Protein AF-T1J3L3-F1 (afdb_monomer_lite)

Sequence (131 aa):
MHSLMEYIKDLIFILTSQKARNLLKTEVLKHQHLSEESTSSSCNSSTVKANEYNGYPTSVAKIEAINEMEQYLLDCGKTVCSLEKYRIMKQIFFRYNTALTSSAPVERLFSGGKLILSATRNRLTDSHYSK

Organism: Strigamia maritima (NCBI:txid126957)

pLDDT: mean 71.77, std 19.64, range [23.72, 95.12]

Radius of gyration: 24.62 Å; chains: 1; bounding box: 65×37×72 Å

Structure (mmCIF, N/CA/C/O backbone):
data_AF-T1J3L3-F1
#
_entry.id   AF-T1J3L3-F1
#
loop_
_atom_site.group_PDB
_atom_site.id
_atom_site.type_symbol
_atom_site.label_atom_id
_atom_site.label_alt_id
_atom_site.label_comp_id
_atom_site.label_asym_id
_atom_site.label_entity_id
_atom_site.label_seq_id
_atom_site.pdbx_PDB_ins_code
_atom_site.Cartn_x
_atom_site.Cartn_y
_atom_site.Cartn_z
_atom_site.occupancy
_atom_site.B_iso_or_equiv
_atom_site.auth_seq_id
_atom_site.auth_comp_id
_atom_site.auth_asym_id
_atom_site.auth_atom_id
_atom_site.pdbx_PDB_model_num
ATOM 1 N N . MET A 1 1 ? 33.558 -1.552 19.969 1.00 73.19 1 MET A N 1
ATOM 2 C CA . MET A 1 1 ? 33.316 -1.294 18.530 1.00 73.19 1 MET A CA 1
ATOM 3 C C . MET A 1 1 ? 32.146 -2.103 17.971 1.00 73.19 1 MET A C 1
ATOM 5 O O . MET A 1 1 ? 31.236 -1.482 17.448 1.00 73.19 1 MET A O 1
ATOM 9 N N . HIS A 1 2 ? 32.084 -3.433 18.143 1.00 81.81 2 HIS A N 1
ATOM 10 C CA . HIS A 1 2 ? 30.967 -4.258 17.634 1.00 81.81 2 HIS A CA 1
ATOM 11 C C . HIS A 1 2 ? 29.571 -3.817 18.133 1.00 81.81 2 HIS A C 1
ATOM 13 O O . HIS A 1 2 ? 28.668 -3.621 17.334 1.00 81.81 2 HIS A O 1
ATOM 19 N N . SER A 1 3 ? 29.411 -3.557 19.436 1.00 90.31 3 SER A N 1
ATOM 20 C CA . SER A 1 3 ? 28.125 -3.116 20.016 1.00 90.31 3 SER A CA 1
ATOM 21 C C . SER A 1 3 ? 27.648 -1.744 19.510 1.00 90.31 3 SER A C 1
ATOM 23 O O . SER A 1 3 ? 26.452 -1.544 19.320 1.00 90.31 3 SER A O 1
ATOM 25 N N . LEU A 1 4 ? 28.574 -0.821 19.224 1.00 92.69 4 LEU A N 1
ATOM 26 C CA . LEU A 1 4 ? 28.238 0.491 18.663 1.00 92.69 4 LEU A CA 1
ATOM 27 C C . LEU A 1 4 ? 27.708 0.357 17.229 1.00 92.69 4 LEU A C 1
ATOM 29 O O . LEU A 1 4 ? 26.758 1.034 16.853 1.00 92.69 4 LEU A O 1
ATOM 33 N N . MET A 1 5 ? 28.304 -0.541 16.442 1.00 92.06 5 MET A N 1
ATOM 34 C CA . MET A 1 5 ? 27.874 -0.797 15.068 1.00 92.06 5 MET A CA 1
ATOM 35 C C . MET A 1 5 ? 26.487 -1.445 15.011 1.00 92.06 5 MET A C 1
ATOM 37 O O . MET A 1 5 ? 25.702 -1.081 14.143 1.0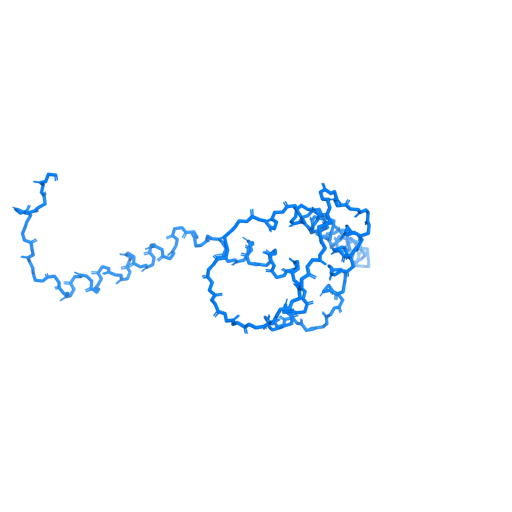0 92.06 5 MET A O 1
ATOM 41 N N . GLU A 1 6 ? 26.164 -2.351 15.936 1.00 93.75 6 GLU A N 1
ATOM 42 C CA . GLU A 1 6 ? 24.817 -2.933 16.042 1.00 93.75 6 GLU A CA 1
ATOM 43 C C . GLU A 1 6 ? 23.768 -1.870 16.392 1.00 93.75 6 GLU A C 1
ATOM 45 O O . GLU A 1 6 ? 22.778 -1.726 15.682 1.00 93.75 6 GLU A O 1
ATOM 50 N N . TYR A 1 7 ? 24.047 -1.018 17.382 1.00 95.12 7 TYR A N 1
ATOM 51 C CA . TYR A 1 7 ? 23.151 0.087 17.735 1.00 95.12 7 TYR A CA 1
ATOM 52 C C . TYR A 1 7 ? 22.904 1.053 16.564 1.00 95.12 7 TYR A C 1
ATOM 54 O O . TYR A 1 7 ? 21.780 1.502 16.335 1.00 95.12 7 TYR A O 1
ATOM 62 N N . ILE A 1 8 ? 23.947 1.362 15.786 1.00 93.94 8 ILE A N 1
ATOM 63 C CA . ILE A 1 8 ? 23.825 2.226 14.605 1.00 93.94 8 ILE A CA 1
ATOM 64 C C . ILE A 1 8 ? 22.933 1.574 13.539 1.00 93.94 8 ILE A C 1
ATOM 66 O O . ILE A 1 8 ? 22.109 2.266 12.940 1.00 93.94 8 ILE A O 1
ATOM 70 N N . LYS A 1 9 ? 23.055 0.259 13.308 1.00 92.88 9 LYS A N 1
ATOM 71 C CA . LYS A 1 9 ? 22.190 -0.468 12.363 1.00 92.88 9 LYS A CA 1
ATOM 72 C C . LYS A 1 9 ? 20.726 -0.423 12.796 1.00 92.88 9 LYS A C 1
ATOM 74 O O . LYS A 1 9 ? 19.874 -0.098 11.969 1.00 92.88 9 LYS A O 1
ATOM 79 N N . ASP A 1 10 ? 20.449 -0.678 14.072 1.00 93.75 10 ASP A N 1
ATOM 80 C CA . ASP A 1 10 ? 19.089 -0.640 14.621 1.00 93.75 10 ASP A CA 1
ATOM 81 C C . ASP A 1 10 ? 18.472 0.753 14.483 1.00 93.75 10 ASP A C 1
ATOM 83 O O . ASP A 1 10 ? 17.334 0.907 14.031 1.00 93.75 10 ASP A O 1
ATOM 87 N N . LEU A 1 11 ? 19.247 1.795 14.788 1.00 94.31 11 LEU A N 1
ATOM 88 C CA . LEU A 1 11 ? 18.799 3.176 14.657 1.00 94.31 11 LEU A CA 1
ATOM 89 C C . LEU A 1 11 ? 18.488 3.535 13.198 1.00 94.31 11 LEU A C 1
ATOM 91 O O . LEU A 1 11 ? 17.440 4.120 12.915 1.00 94.31 11 LEU A O 1
ATOM 95 N N . ILE A 1 12 ? 19.358 3.149 12.260 1.00 93.38 12 ILE A N 1
ATOM 96 C CA . ILE A 1 12 ? 19.129 3.345 10.822 1.00 93.38 12 ILE A CA 1
ATOM 97 C C . ILE A 1 12 ? 17.861 2.610 10.383 1.00 93.38 12 ILE A C 1
ATOM 99 O O . ILE A 1 12 ? 17.045 3.183 9.659 1.00 93.38 12 ILE A O 1
ATOM 103 N N . PHE A 1 13 ? 17.656 1.373 10.832 1.00 93.50 13 PHE A N 1
ATOM 104 C CA . PHE A 1 13 ? 16.477 0.588 10.484 1.00 93.50 13 PHE A CA 1
ATOM 105 C C . PHE A 1 13 ? 15.182 1.239 10.988 1.00 93.50 13 PHE A C 1
ATOM 107 O O . PHE A 1 13 ? 14.219 1.377 10.225 1.00 93.50 13 PHE A O 1
ATOM 114 N N . ILE A 1 14 ? 15.170 1.706 12.238 1.00 92.31 14 ILE A N 1
ATOM 115 C CA . ILE A 1 14 ? 14.031 2.409 12.838 1.00 92.31 14 ILE A CA 1
ATOM 116 C C . ILE A 1 14 ? 13.730 3.695 12.063 1.00 92.31 14 ILE A C 1
ATOM 118 O O . ILE A 1 14 ? 12.589 3.916 11.653 1.00 92.31 14 ILE A O 1
ATOM 122 N N . LEU A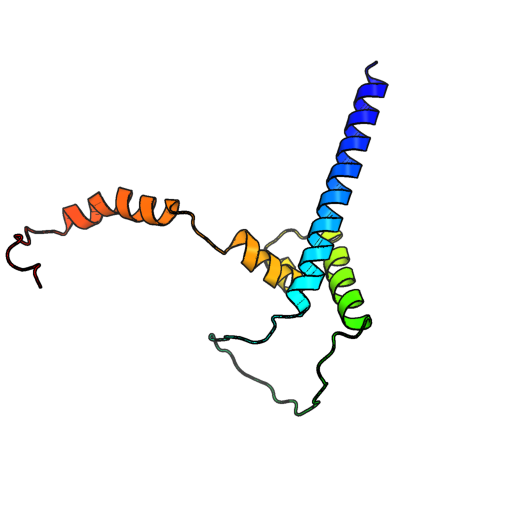 1 15 ? 14.744 4.525 11.809 1.00 88.38 15 LEU A N 1
ATOM 123 C CA . LEU A 1 15 ? 14.585 5.785 11.078 1.00 88.38 15 LEU A CA 1
ATOM 124 C C . LEU A 1 15 ? 14.071 5.556 9.652 1.00 88.38 15 LEU A C 1
ATOM 126 O O . LEU A 1 15 ? 13.154 6.245 9.200 1.00 88.38 15 LEU A O 1
ATOM 130 N N . THR A 1 16 ? 14.618 4.558 8.957 1.00 89.19 16 THR A N 1
ATOM 131 C CA . THR A 1 16 ? 14.189 4.194 7.600 1.00 89.19 16 THR A CA 1
ATOM 132 C C . THR A 1 16 ? 12.739 3.710 7.595 1.00 89.19 16 THR A C 1
ATOM 134 O O . THR A 1 16 ? 11.938 4.157 6.771 1.00 89.19 16 THR A O 1
ATOM 137 N N . SER A 1 17 ? 12.371 2.870 8.564 1.00 89.12 17 SER A N 1
ATOM 138 C CA . SER A 1 17 ? 11.005 2.367 8.731 1.00 89.12 17 SER A CA 1
ATOM 139 C C . SER A 1 17 ? 10.008 3.493 9.009 1.00 89.12 17 SER A C 1
ATOM 141 O O . SER A 1 17 ? 8.931 3.525 8.413 1.00 89.12 17 SER A O 1
ATOM 143 N N . GLN A 1 18 ? 10.366 4.457 9.860 1.00 90.44 18 GLN A N 1
ATOM 144 C CA . GLN A 1 18 ? 9.511 5.612 10.146 1.00 90.44 18 GLN A CA 1
ATOM 145 C C . GLN A 1 18 ? 9.346 6.524 8.932 1.00 90.44 18 GLN A C 1
ATOM 147 O O . GLN A 1 18 ? 8.237 6.967 8.630 1.00 90.44 18 GLN A O 1
ATOM 152 N N . LYS A 1 19 ? 10.424 6.758 8.176 1.00 91.81 19 LYS A N 1
ATOM 153 C CA . LYS A 1 19 ? 10.360 7.517 6.923 1.00 91.81 19 LYS A CA 1
ATOM 154 C C . LYS A 1 19 ? 9.400 6.867 5.921 1.00 91.81 19 LYS A C 1
ATOM 156 O O . LYS A 1 19 ? 8.575 7.569 5.337 1.00 91.81 19 LYS A O 1
ATOM 161 N N . ALA A 1 20 ? 9.469 5.544 5.760 1.00 89.25 20 ALA A N 1
ATOM 162 C CA . ALA A 1 20 ? 8.571 4.800 4.879 1.00 89.25 20 ALA A CA 1
ATOM 163 C C . ALA A 1 20 ? 7.101 4.900 5.327 1.00 89.25 20 ALA A C 1
ATOM 165 O O . ALA A 1 20 ? 6.224 5.169 4.505 1.00 89.25 20 ALA A O 1
ATOM 166 N N . ARG A 1 21 ? 6.832 4.766 6.635 1.00 91.19 21 ARG A N 1
ATOM 167 C CA . ARG A 1 21 ? 5.483 4.937 7.204 1.00 91.19 21 ARG A CA 1
ATOM 168 C C . ARG A 1 21 ? 4.924 6.333 6.939 1.00 91.19 21 ARG A C 1
ATOM 170 O O . ARG A 1 21 ? 3.783 6.456 6.507 1.00 91.19 21 ARG A O 1
ATOM 177 N N . ASN A 1 22 ? 5.725 7.377 7.133 1.00 91.44 22 ASN A N 1
ATOM 178 C CA . ASN A 1 22 ? 5.292 8.753 6.889 1.00 91.44 22 ASN A CA 1
ATOM 179 C C . ASN A 1 22 ? 4.942 8.998 5.417 1.00 91.44 22 ASN A C 1
ATOM 181 O O . ASN A 1 22 ? 3.931 9.634 5.129 1.00 91.44 22 ASN A O 1
ATOM 185 N N . LEU A 1 23 ? 5.732 8.455 4.487 1.00 90.62 23 LEU A N 1
ATOM 186 C CA . LEU A 1 23 ? 5.442 8.566 3.059 1.00 90.62 23 LEU A CA 1
ATOM 187 C C . LEU A 1 23 ? 4.115 7.879 2.706 1.00 90.62 23 LEU A C 1
ATOM 189 O O . LEU A 1 23 ? 3.253 8.495 2.081 1.00 90.62 23 LEU A O 1
ATOM 193 N N . LEU A 1 24 ? 3.904 6.649 3.183 1.00 90.56 24 LEU A N 1
ATOM 194 C CA . LEU A 1 24 ? 2.645 5.936 2.966 1.00 90.56 24 LEU A CA 1
ATOM 195 C C . LEU A 1 24 ? 1.453 6.711 3.548 1.00 90.56 24 LEU A C 1
ATOM 197 O O . LEU A 1 24 ? 0.445 6.872 2.869 1.00 90.56 24 LEU A O 1
ATOM 201 N N . LYS A 1 25 ? 1.597 7.284 4.748 1.00 92.38 25 LYS A N 1
ATOM 202 C CA . LYS A 1 25 ? 0.568 8.127 5.374 1.00 92.38 25 LYS A CA 1
ATOM 203 C C . LYS A 1 25 ? 0.182 9.318 4.495 1.00 92.38 25 LYS A C 1
ATOM 205 O O . LYS A 1 25 ? -0.999 9.640 4.385 1.00 92.38 25 LYS A O 1
ATOM 210 N N . THR A 1 26 ? 1.153 9.959 3.841 1.00 90.12 26 THR A N 1
ATOM 211 C CA . THR A 1 26 ? 0.854 11.053 2.904 1.00 90.12 26 THR A CA 1
ATOM 212 C C . THR A 1 26 ? 0.108 10.579 1.660 1.00 90.12 26 THR A C 1
ATOM 214 O O . THR A 1 26 ? -0.800 11.273 1.214 1.00 90.12 26 THR A O 1
ATOM 217 N N . GLU A 1 27 ? 0.423 9.396 1.127 1.00 87.62 27 GLU A N 1
ATOM 218 C CA . GLU A 1 27 ? -0.278 8.840 -0.039 1.00 87.62 27 GLU A CA 1
ATOM 219 C C . GLU A 1 27 ? -1.706 8.394 0.292 1.00 87.62 27 GLU A C 1
ATOM 221 O O . GLU A 1 27 ? -2.636 8.669 -0.465 1.00 87.62 27 GLU A O 1
ATOM 226 N N . VAL A 1 28 ? -1.916 7.797 1.466 1.00 90.94 28 VAL A N 1
ATOM 227 C CA . VAL A 1 28 ? -3.247 7.431 1.977 1.00 90.94 28 VAL A CA 1
ATOM 228 C C . VAL A 1 28 ? -4.181 8.634 2.021 1.00 90.94 28 VAL A C 1
ATOM 230 O O . VAL A 1 28 ? -5.314 8.565 1.549 1.00 90.94 28 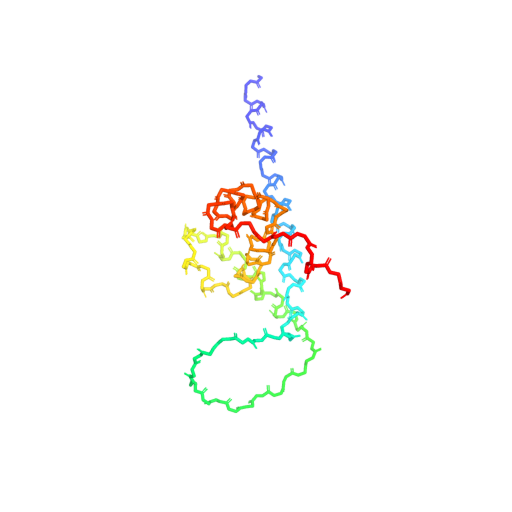VAL A O 1
ATOM 233 N N . LEU A 1 29 ? -3.684 9.764 2.522 1.00 88.75 29 LEU A N 1
ATOM 234 C CA . LEU A 1 29 ? -4.463 10.997 2.592 1.00 88.75 29 LEU A CA 1
ATOM 235 C C . LEU A 1 29 ? -4.763 11.596 1.208 1.00 88.75 29 LEU A C 1
ATOM 237 O O . LEU A 1 29 ? -5.795 12.245 1.050 1.00 88.75 29 LEU A O 1
ATOM 241 N N . LYS A 1 30 ? -3.902 11.378 0.203 1.00 85.19 30 LYS A N 1
ATOM 242 C CA . LYS A 1 30 ? -4.141 11.824 -1.183 1.00 85.19 30 LYS A CA 1
ATOM 243 C C . LYS A 1 30 ? -5.204 10.979 -1.887 1.00 85.19 30 LYS A C 1
ATOM 245 O O . LYS A 1 30 ? -6.060 11.523 -2.581 1.00 85.19 30 LYS A O 1
ATOM 250 N N . HIS A 1 31 ? -5.178 9.659 -1.698 1.00 72.19 31 HIS A N 1
ATOM 251 C CA . HIS A 1 31 ? -6.099 8.728 -2.361 1.00 72.19 31 HIS A CA 1
ATOM 252 C C . HIS A 1 31 ? -7.555 8.829 -1.879 1.00 72.19 31 HIS A C 1
ATOM 254 O O . HIS A 1 31 ? -8.459 8.339 -2.551 1.00 72.19 31 HIS A O 1
ATOM 260 N N . GLN A 1 32 ? -7.806 9.533 -0.775 1.00 67.12 32 GLN A N 1
ATOM 261 C CA . GLN A 1 32 ? -9.153 9.811 -0.281 1.00 67.12 32 GLN A CA 1
ATOM 262 C C . GLN A 1 32 ? -9.971 10.765 -1.180 1.00 67.12 32 GLN A C 1
ATOM 264 O O . GLN A 1 32 ? -11.189 10.807 -1.052 1.00 67.12 32 GLN A O 1
ATOM 269 N N . HIS A 1 33 ? -9.335 11.510 -2.093 1.00 53.81 33 HIS A N 1
ATOM 270 C CA . HIS A 1 33 ? -9.984 12.555 -2.903 1.00 53.81 33 HIS A CA 1
ATOM 271 C C . HIS A 1 33 ? -10.432 12.101 -4.315 1.00 53.81 33 HIS A C 1
ATOM 273 O O . HIS A 1 33 ? -11.028 12.885 -5.043 1.00 53.81 33 HIS A O 1
ATOM 279 N N . LEU A 1 34 ? -10.143 10.868 -4.753 1.00 49.03 34 LEU A N 1
ATOM 280 C CA . LEU A 1 34 ? -10.275 10.458 -6.171 1.00 49.03 34 LEU A CA 1
ATOM 281 C C . LEU A 1 34 ? -11.312 9.347 -6.425 1.00 49.03 34 LEU A C 1
ATOM 283 O O . LEU A 1 34 ? -11.176 8.572 -7.367 1.00 49.03 34 LEU A O 1
ATOM 287 N N . SER A 1 35 ? -12.355 9.239 -5.601 1.00 41.56 35 SER A N 1
ATOM 288 C CA . SER A 1 35 ? -13.389 8.204 -5.752 1.00 41.56 35 SER A CA 1
ATOM 289 C C . SER A 1 35 ? -14.508 8.538 -6.747 1.00 41.56 35 SER A C 1
ATOM 291 O O . SER A 1 35 ? -15.621 8.062 -6.556 1.00 41.56 35 SER A O 1
ATOM 293 N N . GLU A 1 36 ? -14.238 9.300 -7.805 1.00 47.88 36 GLU A N 1
ATOM 294 C CA . GLU A 1 36 ? -15.142 9.436 -8.953 1.00 47.88 36 GLU A CA 1
ATOM 295 C C . GLU A 1 36 ? -14.310 9.497 -10.240 1.00 47.88 36 GLU A C 1
ATOM 297 O O . GLU A 1 36 ? -13.837 10.560 -10.614 1.00 47.88 36 GLU A O 1
ATOM 302 N N . GLU A 1 37 ? -14.045 8.341 -10.861 1.00 32.75 37 GLU A N 1
ATOM 303 C CA . GLU A 1 37 ? -14.328 8.099 -12.286 1.00 32.75 37 GLU A CA 1
ATOM 304 C C . GLU A 1 37 ? -13.944 6.658 -12.696 1.00 32.75 37 GLU A C 1
ATOM 306 O O . GLU A 1 37 ? -12.814 6.202 -12.520 1.00 32.75 37 GLU A O 1
ATOM 311 N N . SER A 1 38 ? -14.934 5.983 -13.293 1.00 37.06 38 SER A N 1
ATOM 312 C CA . SER A 1 38 ? -14.898 4.740 -14.083 1.00 37.06 38 SER A CA 1
ATOM 313 C C . SER A 1 38 ? -14.812 3.382 -13.369 1.00 37.06 38 SER A C 1
ATOM 315 O O . SER A 1 38 ? -13.775 2.725 -13.282 1.00 37.06 38 SER A O 1
ATOM 317 N N . THR A 1 39 ? -15.998 2.892 -13.001 1.00 32.34 39 THR A N 1
ATOM 318 C CA . THR A 1 39 ? -16.368 1.473 -12.956 1.00 32.34 39 THR A CA 1
ATOM 319 C C . THR A 1 39 ? -16.665 0.940 -14.367 1.00 32.34 39 THR A C 1
ATOM 321 O O . THR A 1 39 ? -17.420 1.543 -15.121 1.00 32.34 39 THR A O 1
ATOM 324 N N . SER A 1 40 ? -16.167 -0.253 -14.701 1.00 35.91 40 SER A N 1
ATOM 325 C CA . SER A 1 40 ? -16.989 -1.269 -15.381 1.00 35.91 40 SER A CA 1
ATOM 326 C C . SER A 1 40 ? -16.416 -2.676 -15.172 1.00 35.91 40 SER A C 1
ATOM 328 O O . SER A 1 40 ? -15.562 -3.159 -15.903 1.00 35.91 40 SER A O 1
ATOM 330 N N . SER A 1 41 ? -16.904 -3.369 -14.145 1.00 35.72 41 SER A N 1
ATOM 331 C CA . SER A 1 41 ? -17.262 -4.787 -14.269 1.00 35.72 41 SER A CA 1
ATOM 332 C C . SER A 1 41 ? -18.249 -5.152 -13.158 1.00 35.72 41 SER A C 1
ATOM 334 O O . SER A 1 41 ? -18.142 -4.696 -12.024 1.00 35.72 41 SER A O 1
ATOM 336 N N . SER A 1 42 ? -19.289 -5.870 -13.566 1.00 35.06 42 SER A N 1
ATOM 337 C CA . SER A 1 42 ? -20.578 -6.051 -12.902 1.00 35.06 42 SER A CA 1
ATOM 338 C C . SER A 1 42 ? -20.612 -7.278 -11.984 1.00 35.06 42 SER A C 1
ATOM 340 O O . SER A 1 42 ? -20.166 -8.348 -12.388 1.00 35.06 42 SER A O 1
ATOM 342 N N . CYS A 1 43 ? -21.256 -7.143 -10.819 1.00 23.72 43 CYS A N 1
ATOM 343 C CA . CYS A 1 43 ? -22.271 -8.080 -10.316 1.00 23.72 43 CYS A CA 1
ATOM 344 C C . CYS A 1 43 ? -23.181 -7.375 -9.278 1.00 23.72 43 CYS A C 1
ATOM 346 O O . CYS A 1 43 ? -22.755 -6.451 -8.591 1.00 23.72 43 CYS A O 1
ATOM 348 N N . ASN A 1 44 ? -24.467 -7.745 -9.255 1.00 41.75 44 ASN A N 1
ATOM 349 C CA . ASN A 1 44 ? -25.598 -6.938 -8.760 1.00 41.75 44 ASN A CA 1
ATOM 350 C C . ASN A 1 44 ? -26.061 -7.245 -7.314 1.00 41.75 44 ASN A C 1
ATOM 352 O O . ASN A 1 44 ? -25.768 -8.308 -6.776 1.00 41.75 44 ASN A O 1
ATOM 356 N N . SER A 1 45 ? -26.943 -6.351 -6.824 1.00 31.95 45 SER A N 1
ATOM 357 C CA . SER A 1 45 ? -27.830 -6.384 -5.633 1.00 31.95 45 SER A CA 1
ATOM 358 C C . SER A 1 45 ? -27.175 -5.986 -4.299 1.00 31.95 45 SER A C 1
ATOM 360 O O . SER A 1 45 ? -26.205 -6.588 -3.874 1.00 31.95 45 SER A O 1
ATOM 362 N N . SER A 1 46 ? -27.650 -4.990 -3.540 1.00 34.31 46 SER A N 1
ATOM 363 C CA . SER A 1 46 ? -29.045 -4.622 -3.258 1.00 34.31 46 SER A CA 1
ATOM 364 C C . SER A 1 46 ? -29.219 -3.125 -2.953 1.00 34.31 46 SER A C 1
ATOM 366 O O . SER A 1 46 ? -28.289 -2.421 -2.573 1.00 34.31 46 SER A O 1
ATOM 368 N N . THR A 1 47 ? -30.458 -2.670 -3.103 1.00 41.03 47 THR A N 1
ATOM 369 C CA . THR A 1 47 ? -30.986 -1.324 -2.859 1.00 41.03 47 THR A CA 1
ATOM 370 C C . THR A 1 47 ? -30.827 -0.828 -1.417 1.00 41.03 47 THR A C 1
ATOM 372 O O . THR A 1 47 ? -31.410 -1.422 -0.512 1.00 41.03 47 THR A O 1
ATOM 375 N N . VAL A 1 48 ? -30.203 0.341 -1.226 1.00 34.50 48 VAL A N 1
ATOM 376 C CA . VAL A 1 48 ? -30.526 1.282 -0.135 1.00 34.50 48 VAL A CA 1
ATOM 377 C C . VAL A 1 48 ? -30.466 2.705 -0.699 1.00 34.50 48 VAL A C 1
ATOM 379 O O . VAL A 1 48 ? -29.476 3.097 -1.313 1.00 34.50 48 VAL A O 1
ATOM 382 N N . LYS A 1 49 ? -31.563 3.456 -0.547 1.00 32.62 49 LYS A N 1
ATOM 383 C CA . LYS A 1 49 ? -31.668 4.864 -0.947 1.00 32.62 49 LYS A CA 1
ATOM 384 C C . LYS A 1 49 ? -31.020 5.786 0.091 1.00 32.62 49 LYS A C 1
ATOM 386 O O . LYS A 1 49 ? -31.201 5.567 1.280 1.00 32.62 49 LYS A O 1
ATOM 391 N N . ALA A 1 50 ? -30.411 6.846 -0.448 1.00 40.31 50 ALA A N 1
ATOM 392 C CA . ALA A 1 50 ? -30.134 8.169 0.116 1.00 40.31 50 ALA A CA 1
ATOM 393 C C . ALA A 1 50 ? -29.352 8.247 1.440 1.00 40.31 50 ALA A C 1
ATOM 395 O O . ALA A 1 50 ? -29.859 7.922 2.505 1.00 40.31 50 ALA A O 1
ATOM 396 N N . ASN A 1 51 ? -28.156 8.835 1.371 1.00 36.06 51 ASN A N 1
ATOM 397 C CA . ASN A 1 51 ? -27.991 10.186 1.901 1.00 36.06 51 ASN A CA 1
ATOM 398 C C . ASN A 1 51 ? -26.877 10.926 1.150 1.00 36.06 51 ASN A C 1
ATOM 400 O O . ASN A 1 51 ? -25.722 10.512 1.109 1.00 36.06 51 ASN A O 1
ATOM 404 N N . GLU A 1 52 ? -27.302 12.024 0.541 1.00 46.16 52 GLU A N 1
ATOM 405 C CA . GLU A 1 52 ? -26.533 13.159 0.054 1.00 46.16 52 GLU A CA 1
ATOM 406 C C . GLU A 1 52 ? -25.656 13.695 1.199 1.00 46.16 52 GLU A C 1
ATOM 408 O O . GLU A 1 52 ? -26.165 14.264 2.163 1.00 46.16 52 GLU A O 1
ATOM 413 N N . TYR A 1 53 ? -24.342 13.451 1.147 1.00 43.75 53 TYR A N 1
ATOM 414 C CA . TYR A 1 53 ? -23.393 13.996 2.120 1.00 43.75 53 TYR A CA 1
ATOM 415 C C . TYR A 1 53 ? -22.336 14.823 1.388 1.00 43.75 53 TYR A C 1
ATOM 417 O O . TYR A 1 53 ? -21.436 14.304 0.730 1.00 43.75 53 TYR A O 1
ATOM 425 N N . ASN A 1 54 ? -22.500 16.140 1.485 1.00 46.84 54 ASN A N 1
ATOM 426 C CA . ASN A 1 54 ? -21.666 17.160 0.864 1.00 46.84 54 ASN A CA 1
ATOM 427 C C . ASN A 1 54 ? -20.178 17.033 1.256 1.00 46.84 54 ASN A C 1
ATOM 429 O O . ASN A 1 54 ? -19.783 17.322 2.382 1.00 46.84 54 ASN A O 1
ATOM 433 N N . GLY A 1 55 ? -19.337 16.674 0.287 1.00 56.97 55 GLY A N 1
ATOM 434 C CA . GLY A 1 55 ? -18.355 17.606 -0.285 1.00 56.97 55 GLY A CA 1
ATOM 435 C C . GLY A 1 55 ? -17.129 18.063 0.518 1.00 56.97 55 GLY A C 1
ATOM 436 O O . GLY A 1 55 ? -16.357 18.841 -0.033 1.00 56.97 55 GLY A O 1
ATOM 437 N N . TYR A 1 56 ? -16.879 17.600 1.748 1.00 48.22 56 TYR A N 1
ATOM 438 C CA . TYR A 1 56 ? -15.600 17.856 2.438 1.00 48.22 56 TYR A CA 1
ATOM 439 C C . TYR A 1 56 ? -15.135 16.640 3.251 1.00 48.22 56 TYR A C 1
ATOM 441 O O . TYR A 1 56 ? -15.912 16.123 4.059 1.00 48.22 56 TYR A O 1
ATOM 449 N N . PRO A 1 57 ? -13.869 16.182 3.123 1.00 52.94 57 PRO A N 1
ATOM 450 C CA . PRO A 1 57 ? -13.350 15.147 4.004 1.00 52.94 57 PRO A CA 1
ATOM 451 C C . PRO A 1 57 ? -13.276 15.714 5.422 1.00 52.94 57 PRO A C 1
ATOM 453 O O . PRO A 1 57 ? -12.366 16.468 5.777 1.00 52.94 57 PRO A O 1
ATOM 456 N N . THR A 1 58 ? -14.265 15.346 6.233 1.00 62.22 58 THR A N 1
ATOM 457 C CA . THR A 1 58 ? -14.268 15.599 7.673 1.00 62.22 58 THR A CA 1
ATOM 458 C C . THR A 1 58 ? -13.012 14.949 8.260 1.00 62.22 58 THR A C 1
ATOM 460 O O . THR A 1 58 ? -12.582 13.895 7.786 1.00 62.22 58 THR A O 1
ATOM 463 N N . SER A 1 59 ? -12.394 15.557 9.277 1.00 69.06 59 SER A N 1
ATOM 464 C CA . SER A 1 59 ? -11.218 15.008 9.982 1.00 69.06 59 SER A CA 1
ATOM 465 C C . SER A 1 59 ? -11.355 13.514 10.312 1.00 69.06 59 SER A C 1
ATOM 467 O O . SER A 1 59 ? -10.378 12.776 10.229 1.00 69.06 59 SER A O 1
ATOM 469 N N . VAL A 1 60 ? -12.583 13.073 10.591 1.00 76.00 60 VAL A N 1
ATOM 470 C CA . VAL A 1 60 ? -12.995 11.682 10.812 1.00 76.00 60 VAL A CA 1
ATOM 471 C C . VAL A 1 60 ? -12.579 10.759 9.664 1.00 76.00 60 VAL A C 1
ATOM 473 O O . VAL A 1 60 ? -11.937 9.745 9.907 1.00 76.00 60 VAL A O 1
ATOM 476 N N . ALA A 1 61 ? -12.828 11.141 8.413 1.00 76.56 61 ALA A N 1
ATOM 477 C CA . ALA A 1 61 ? -12.503 10.316 7.254 1.00 76.56 61 ALA A CA 1
ATOM 478 C C . ALA A 1 61 ? -10.978 10.148 7.092 1.00 76.56 61 ALA A C 1
ATOM 480 O O . ALA A 1 61 ? -10.494 9.070 6.742 1.00 76.56 61 ALA A O 1
ATOM 481 N N . LYS A 1 62 ? -10.193 11.195 7.393 1.00 82.69 62 LYS A N 1
ATOM 482 C CA . LYS A 1 62 ? -8.720 11.110 7.398 1.00 82.69 62 LYS A CA 1
ATOM 483 C C . LYS A 1 62 ? -8.218 10.174 8.494 1.00 82.69 62 LYS A C 1
ATOM 485 O O . LYS A 1 62 ? -7.275 9.420 8.268 1.00 82.69 62 LYS A O 1
ATOM 490 N N . ILE A 1 63 ? -8.839 10.232 9.673 1.00 85.69 63 ILE A N 1
ATOM 491 C CA . ILE A 1 63 ? -8.515 9.363 10.810 1.00 85.69 63 ILE A CA 1
ATOM 492 C C . ILE A 1 63 ? -8.813 7.903 10.457 1.00 85.69 63 ILE A C 1
ATOM 494 O O . ILE A 1 63 ? -7.960 7.050 10.672 1.00 85.69 63 ILE A O 1
ATOM 498 N N . GLU A 1 64 ? -9.963 7.617 9.846 1.00 87.56 64 GLU A N 1
ATOM 499 C CA . GLU A 1 64 ? -10.323 6.268 9.392 1.00 87.56 64 GLU A CA 1
ATOM 500 C C . GLU A 1 64 ? -9.320 5.709 8.380 1.00 87.56 64 GLU A C 1
ATOM 502 O O . GLU A 1 64 ? -8.876 4.572 8.521 1.00 87.56 64 GLU A O 1
ATOM 507 N N . ALA A 1 65 ? -8.888 6.521 7.412 1.00 87.69 65 ALA A N 1
ATOM 508 C CA . ALA A 1 65 ? -7.911 6.097 6.414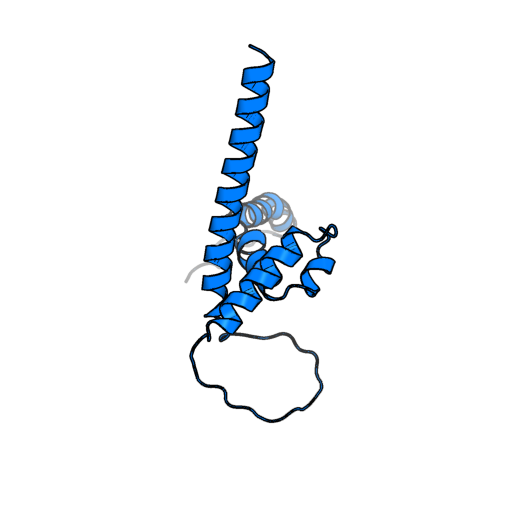 1.00 87.69 65 ALA A CA 1
ATOM 509 C C . ALA A 1 65 ? -6.537 5.771 7.028 1.00 87.69 65 ALA A C 1
ATOM 511 O O . ALA A 1 65 ? -5.884 4.798 6.646 1.00 87.69 65 ALA A O 1
ATOM 512 N N . ILE A 1 66 ? -6.100 6.566 8.009 1.00 90.00 66 ILE A N 1
ATOM 513 C CA . ILE A 1 66 ? -4.859 6.314 8.751 1.00 90.00 66 ILE A CA 1
ATOM 514 C C . ILE A 1 66 ? -5.001 5.066 9.634 1.00 90.00 66 ILE A C 1
ATOM 516 O O . ILE A 1 66 ? -4.083 4.253 9.681 1.00 90.00 66 ILE A O 1
ATOM 520 N N . ASN A 1 67 ? -6.148 4.874 10.286 1.00 91.56 67 ASN A N 1
ATOM 521 C CA . ASN A 1 67 ? -6.406 3.686 11.099 1.00 91.56 67 ASN A CA 1
ATOM 522 C C . ASN A 1 67 ? -6.392 2.410 10.249 1.00 91.56 67 ASN A C 1
ATOM 524 O O . ASN A 1 67 ? -5.800 1.412 10.655 1.00 91.56 67 ASN A O 1
ATOM 528 N N . GLU A 1 68 ? -6.989 2.443 9.055 1.00 91.69 68 GLU A N 1
ATOM 529 C CA . GLU A 1 68 ? -6.942 1.331 8.102 1.00 91.69 68 GLU A CA 1
ATOM 530 C C . GLU A 1 68 ? -5.491 0.991 7.715 1.00 91.69 68 GLU A C 1
ATOM 532 O O . GLU A 1 68 ? -5.093 -0.175 7.732 1.00 91.69 68 GLU A O 1
ATOM 537 N N . MET A 1 69 ? -4.672 2.012 7.434 1.00 92.25 69 MET A N 1
ATOM 538 C CA . MET A 1 69 ? -3.240 1.850 7.162 1.00 92.25 69 MET A CA 1
ATOM 539 C C . MET A 1 69 ? -2.507 1.185 8.330 1.00 92.25 69 MET A C 1
ATOM 541 O O . MET A 1 69 ? -1.736 0.249 8.119 1.00 92.25 69 MET A O 1
ATOM 545 N N . GLU A 1 70 ? -2.717 1.663 9.555 1.00 92.06 70 GLU A N 1
ATOM 546 C CA . GLU A 1 70 ? -2.055 1.115 10.740 1.00 92.06 70 GLU A CA 1
ATOM 547 C C . GLU A 1 70 ? -2.465 -0.338 10.994 1.00 92.06 70 GLU A C 1
ATOM 549 O O . GLU A 1 70 ? -1.602 -1.182 11.241 1.00 92.06 70 GLU A O 1
ATOM 554 N N . GLN A 1 71 ? -3.751 -0.659 10.839 1.00 91.88 71 GLN A N 1
ATOM 555 C CA . GLN A 1 71 ? -4.253 -2.028 10.956 1.00 91.88 71 GLN A CA 1
ATOM 556 C C . GLN A 1 71 ? -3.639 -2.959 9.905 1.00 91.88 71 GLN A C 1
ATOM 558 O O . GLN A 1 71 ? -3.211 -4.058 10.248 1.00 91.88 71 GLN A O 1
ATOM 563 N N . TYR A 1 72 ? -3.524 -2.520 8.650 1.00 91.19 72 TYR A N 1
ATOM 564 C CA . TYR A 1 72 ? -2.875 -3.300 7.592 1.00 91.19 72 TYR A CA 1
ATOM 565 C C . TYR A 1 72 ? -1.380 -3.552 7.863 1.00 91.19 72 TYR A C 1
ATOM 567 O O . TYR A 1 72 ? -0.847 -4.631 7.580 1.00 91.19 72 TYR A O 1
ATOM 575 N N . LEU A 1 73 ? -0.676 -2.564 8.427 1.00 88.81 73 LEU A N 1
ATOM 576 C CA . LEU A 1 73 ? 0.736 -2.713 8.782 1.00 88.81 73 LEU A CA 1
ATOM 577 C C . LEU A 1 73 ? 0.940 -3.696 9.943 1.00 88.81 73 LEU A C 1
ATOM 579 O O . LEU A 1 73 ? 1.932 -4.428 9.929 1.00 88.81 73 LEU A O 1
ATOM 583 N N . LEU A 1 74 ? 0.011 -3.724 10.903 1.00 89.94 74 LEU A N 1
ATOM 584 C CA . LEU A 1 74 ? 0.023 -4.633 12.053 1.00 89.94 74 LEU A CA 1
ATOM 585 C C . LEU A 1 74 ? -0.441 -6.056 11.710 1.00 89.94 74 LEU A C 1
ATOM 587 O O . LEU A 1 74 ? 0.021 -6.999 12.351 1.00 89.94 74 LEU A O 1
ATOM 591 N N . ASP A 1 75 ? -1.321 -6.229 10.717 1.00 87.94 75 ASP A N 1
ATOM 592 C CA . ASP A 1 75 ? -1.817 -7.555 10.328 1.00 87.94 75 ASP A CA 1
ATOM 593 C C . ASP A 1 75 ? -0.663 -8.460 9.850 1.00 87.94 75 ASP A C 1
ATOM 595 O O . ASP A 1 75 ? 0.208 -8.068 9.066 1.00 87.94 75 ASP A O 1
ATOM 599 N N . CYS A 1 76 ? -0.672 -9.703 10.325 1.00 75.81 76 CYS A N 1
ATOM 600 C CA . CYS A 1 76 ? 0.263 -10.767 9.968 1.00 75.81 76 CYS A CA 1
ATOM 601 C C . CYS A 1 76 ? 0.000 -11.296 8.544 1.00 75.81 76 CYS A C 1
ATOM 603 O O . CYS A 1 76 ? 0.927 -11.708 7.843 1.00 75.81 76 CYS A O 1
ATOM 605 N N . GLY A 1 77 ? -1.254 -11.252 8.080 1.00 75.25 77 GLY A N 1
ATOM 606 C CA . GLY A 1 77 ? -1.643 -11.771 6.772 1.00 75.25 77 GLY A CA 1
ATOM 607 C C . GLY A 1 77 ? -1.141 -10.904 5.615 1.00 75.25 77 GLY A C 1
ATOM 608 O O . GLY A 1 77 ? -1.770 -9.908 5.273 1.00 75.25 77 GLY A O 1
ATOM 609 N N . LYS A 1 78 ? -0.047 -11.302 4.952 1.00 77.00 78 LYS A N 1
ATOM 610 C CA . LYS A 1 78 ? 0.501 -10.617 3.757 1.00 77.00 78 LYS A CA 1
ATOM 611 C C . LYS A 1 78 ? 0.058 -11.240 2.421 1.00 77.00 78 LYS A C 1
ATOM 613 O O . LYS A 1 78 ? 0.739 -11.100 1.409 1.00 77.00 78 LYS A O 1
ATOM 618 N N . THR A 1 79 ? -1.057 -11.971 2.411 1.00 84.94 79 THR A N 1
ATOM 619 C CA . THR A 1 79 ? -1.617 -12.566 1.188 1.00 84.94 79 THR A CA 1
ATOM 620 C C . THR A 1 79 ? -2.438 -11.542 0.407 1.00 84.94 79 THR A C 1
ATOM 622 O O . THR A 1 79 ? -3.002 -10.622 0.980 1.00 84.94 79 THR A O 1
ATOM 625 N N . VAL A 1 80 ? -2.580 -11.717 -0.909 1.00 83.25 80 VAL A N 1
ATOM 626 C CA . VAL A 1 80 ? -3.400 -10.803 -1.733 1.00 83.25 80 VAL A CA 1
ATOM 627 C C . VAL A 1 80 ? -4.862 -10.766 -1.260 1.00 83.25 80 VAL A C 1
ATOM 629 O O . VAL A 1 80 ? -5.498 -9.721 -1.310 1.00 83.25 80 VAL A O 1
ATOM 632 N N . CYS A 1 81 ? -5.385 -11.873 -0.724 1.00 85.69 81 CYS A N 1
ATOM 633 C CA . CYS A 1 81 ? -6.744 -11.934 -0.184 1.00 85.69 81 CYS A CA 1
ATOM 634 C C . CYS A 1 81 ? -6.942 -11.084 1.083 1.00 85.69 81 CYS A C 1
ATOM 636 O O . CYS A 1 81 ? -8.062 -10.646 1.338 1.00 85.69 81 CYS A O 1
ATOM 638 N N . SER A 1 82 ? -5.897 -10.834 1.887 1.00 86.75 82 SER A N 1
ATOM 639 C CA . SER A 1 82 ? -6.037 -9.992 3.087 1.00 86.75 82 SER A CA 1
ATOM 640 C C . SER A 1 82 ? -6.325 -8.531 2.734 1.00 86.75 82 SER A C 1
ATOM 642 O O . SER A 1 82 ? -6.962 -7.826 3.513 1.00 86.75 82 SER A O 1
ATOM 644 N N . LEU A 1 83 ? -5.944 -8.113 1.525 1.00 87.25 83 LEU A N 1
ATOM 645 C CA . LEU A 1 83 ? -6.154 -6.774 0.990 1.00 87.25 83 LEU A CA 1
ATOM 646 C C . LEU A 1 83 ? -7.639 -6.443 0.756 1.00 87.25 83 LEU A C 1
ATOM 648 O O . LEU A 1 83 ? -7.995 -5.271 0.704 1.00 87.25 83 LEU A O 1
ATOM 652 N N . GLU A 1 84 ? -8.521 -7.447 0.672 1.00 88.62 84 GLU A N 1
ATOM 653 C CA . GLU A 1 84 ? -9.973 -7.229 0.559 1.00 88.62 84 GLU A CA 1
ATOM 654 C C . GLU A 1 84 ? -10.553 -6.518 1.788 1.00 88.62 84 GLU A C 1
ATOM 656 O O . GLU A 1 84 ? -11.533 -5.787 1.683 1.00 88.62 84 GLU A O 1
ATOM 661 N N . LYS A 1 85 ? -9.915 -6.692 2.952 1.00 89.38 85 LYS A N 1
ATOM 662 C CA . LYS A 1 85 ? -10.322 -6.061 4.214 1.00 89.38 85 LYS A CA 1
ATOM 663 C C . LYS A 1 85 ? -9.988 -4.567 4.266 1.00 89.38 85 LYS A C 1
ATOM 665 O O . LYS A 1 85 ? -10.544 -3.852 5.092 1.00 89.38 85 LYS A O 1
ATOM 670 N N . TYR A 1 86 ? -9.075 -4.110 3.408 1.00 91.12 86 TYR A N 1
ATOM 671 C CA . TYR A 1 86 ? -8.474 -2.781 3.459 1.00 91.12 86 TYR A CA 1
ATOM 672 C C . TYR A 1 86 ? -8.652 -2.083 2.108 1.00 91.12 86 TYR A C 1
ATOM 674 O O . TYR A 1 86 ? -7.799 -2.154 1.220 1.00 91.12 86 TYR A O 1
ATOM 682 N N . ARG A 1 87 ? -9.800 -1.425 1.930 1.00 88.44 87 ARG A N 1
ATOM 683 C CA . ARG A 1 87 ? -10.215 -0.824 0.655 1.00 88.44 87 ARG A CA 1
ATOM 684 C C . ARG A 1 87 ? -9.224 0.226 0.139 1.00 88.44 87 ARG A C 1
ATOM 686 O O . ARG A 1 87 ? -8.950 0.261 -1.061 1.00 88.44 87 ARG A O 1
ATOM 693 N N . ILE A 1 88 ? -8.690 1.078 1.008 1.00 89.31 88 ILE A N 1
ATOM 694 C CA . ILE A 1 88 ? -7.755 2.148 0.640 1.00 89.31 88 ILE A CA 1
ATOM 695 C C . ILE A 1 88 ? -6.380 1.554 0.342 1.00 89.31 88 ILE A C 1
ATOM 697 O O . ILE A 1 88 ? -5.775 1.879 -0.683 1.00 89.31 88 ILE A O 1
ATOM 701 N N . MET A 1 89 ? -5.913 0.616 1.173 1.00 90.12 89 MET A N 1
ATOM 702 C CA . MET A 1 89 ? -4.660 -0.103 0.904 1.00 90.12 89 MET A CA 1
ATOM 703 C C . MET A 1 89 ? -4.725 -0.865 -0.420 1.00 90.12 89 MET A C 1
ATOM 705 O O . MET A 1 89 ? -3.749 -0.875 -1.167 1.00 90.12 89 MET A O 1
ATOM 709 N N . LYS A 1 90 ? -5.886 -1.440 -0.757 1.00 89.69 90 LYS A N 1
ATOM 710 C CA . LYS A 1 90 ? -6.136 -2.116 -2.034 1.00 89.69 90 LYS A CA 1
ATOM 711 C C . LYS A 1 90 ? -5.967 -1.182 -3.226 1.00 89.69 90 LYS A C 1
ATOM 713 O O . LYS A 1 90 ? -5.289 -1.532 -4.190 1.00 89.69 90 LYS A O 1
ATOM 718 N N . GLN A 1 91 ? -6.536 0.018 -3.157 1.00 88.12 91 GLN A N 1
ATOM 719 C CA . GLN A 1 91 ? -6.406 1.017 -4.220 1.00 88.12 91 GLN A CA 1
ATOM 720 C C . GLN A 1 91 ? -4.956 1.474 -4.410 1.00 88.12 91 GLN A C 1
ATOM 722 O O . GLN A 1 91 ? -4.476 1.542 -5.543 1.00 88.12 91 GLN A O 1
ATOM 727 N N . ILE A 1 92 ? -4.241 1.730 -3.311 1.00 88.62 92 ILE A N 1
ATOM 728 C CA . ILE A 1 92 ? -2.818 2.096 -3.344 1.00 88.62 92 ILE A CA 1
ATOM 729 C C . ILE A 1 92 ? -1.993 0.942 -3.923 1.00 88.62 92 ILE A C 1
ATOM 731 O O . ILE A 1 92 ? -1.158 1.152 -4.802 1.00 88.62 92 ILE A O 1
ATOM 735 N N . PHE A 1 93 ? -2.256 -0.291 -3.488 1.00 88.94 93 PHE A N 1
ATOM 736 C CA . PHE A 1 93 ? -1.568 -1.472 -3.995 1.00 88.94 93 PHE A CA 1
ATOM 737 C C . PHE A 1 93 ? -1.723 -1.597 -5.510 1.00 88.94 93 PHE A C 1
ATOM 739 O O . PHE A 1 93 ? -0.713 -1.721 -6.199 1.00 88.94 93 PHE A O 1
ATOM 746 N N . PHE A 1 94 ? -2.944 -1.489 -6.041 1.00 86.19 94 PHE A N 1
ATOM 747 C CA . PHE A 1 94 ? -3.157 -1.507 -7.486 1.00 86.19 94 PHE A CA 1
ATOM 748 C C . PHE A 1 94 ? -2.444 -0.340 -8.177 1.00 86.19 94 PHE A C 1
ATOM 750 O O . PHE A 1 94 ? -1.725 -0.546 -9.156 1.00 86.19 94 PHE A O 1
ATOM 757 N N . ARG A 1 95 ? -2.543 0.880 -7.648 1.00 84.94 95 ARG A N 1
ATOM 758 C CA . ARG A 1 95 ? -1.910 2.046 -8.271 1.00 84.94 95 ARG A CA 1
ATOM 759 C C . ARG A 1 95 ? -0.398 1.890 -8.437 1.00 84.94 95 ARG A C 1
ATOM 761 O O . ARG A 1 95 ? 0.115 2.223 -9.498 1.00 84.94 95 ARG A O 1
ATOM 768 N N . TYR A 1 96 ? 0.297 1.405 -7.413 1.00 83.06 96 TYR A N 1
ATOM 769 C CA . TYR A 1 96 ? 1.762 1.365 -7.414 1.00 83.06 96 TYR A CA 1
ATOM 770 C C . TYR A 1 96 ? 2.354 0.015 -7.828 1.00 83.06 96 TYR A C 1
ATOM 772 O O . TYR A 1 96 ? 3.473 -0.011 -8.327 1.00 83.06 96 TYR A O 1
ATOM 780 N N . ASN A 1 97 ? 1.629 -1.096 -7.657 1.00 81.56 97 ASN A N 1
ATOM 781 C CA . ASN A 1 97 ? 2.125 -2.434 -8.007 1.00 81.56 97 ASN A CA 1
ATOM 782 C C . ASN A 1 97 ? 1.549 -2.974 -9.321 1.00 81.56 97 ASN A C 1
ATOM 784 O O . ASN A 1 97 ? 2.125 -3.903 -9.877 1.00 81.56 97 ASN A O 1
ATOM 788 N N . THR A 1 98 ? 0.430 -2.430 -9.824 1.00 73.75 98 THR A N 1
ATOM 789 C CA . THR A 1 98 ? -0.179 -2.917 -11.080 1.00 73.75 98 THR A CA 1
ATOM 790 C C . THR A 1 98 ? -0.111 -1.944 -12.251 1.00 73.75 98 THR A C 1
ATOM 792 O O . THR A 1 98 ? -0.261 -2.384 -13.389 1.00 73.75 98 THR A O 1
ATOM 795 N N . ALA A 1 99 ? 0.173 -0.656 -12.030 1.00 61.50 99 ALA A N 1
ATOM 796 C CA . ALA A 1 99 ? 0.295 0.292 -13.133 1.00 61.50 99 ALA A CA 1
ATOM 797 C C . ALA A 1 99 ? 1.732 0.371 -13.679 1.00 61.50 99 ALA A C 1
ATOM 799 O O . ALA A 1 99 ? 2.666 0.748 -12.977 1.00 61.50 99 ALA A O 1
ATOM 800 N N . LEU A 1 100 ? 1.819 0.085 -14.982 1.00 57.72 100 LEU A N 1
ATOM 801 C CA . LEU A 1 100 ? 2.967 0.103 -15.887 1.00 57.72 100 LEU A CA 1
ATOM 802 C C . LEU A 1 100 ? 3.895 -1.104 -15.774 1.00 57.72 100 LEU A C 1
ATOM 804 O O . LEU A 1 100 ? 4.969 -1.089 -15.177 1.00 57.72 100 LEU A O 1
ATOM 808 N N . THR A 1 101 ? 3.544 -2.109 -16.574 1.00 52.28 101 THR A N 1
ATOM 809 C CA . THR A 1 101 ? 4.542 -2.701 -17.453 1.00 52.28 101 THR A CA 1
ATOM 810 C C . THR A 1 101 ? 5.419 -1.567 -17.999 1.00 52.28 101 THR A C 1
ATOM 812 O O . THR A 1 101 ? 4.952 -0.749 -18.795 1.00 52.28 101 THR A O 1
ATOM 815 N N . SER A 1 102 ? 6.682 -1.495 -17.575 1.00 58.78 102 SER A N 1
ATOM 816 C CA . SER A 1 102 ? 7.720 -0.824 -18.360 1.00 58.78 102 SER A CA 1
ATOM 817 C C . SER A 1 102 ? 7.642 -1.336 -19.805 1.00 58.78 102 SER A C 1
ATOM 819 O O . SER A 1 102 ? 6.934 -2.299 -20.086 1.00 58.78 102 SER A O 1
ATOM 821 N N . SER A 1 103 ? 8.368 -0.771 -20.762 1.00 63.03 103 SER A N 1
ATOM 822 C CA . SER A 1 103 ? 8.422 -1.362 -22.109 1.00 63.03 103 SER A CA 1
ATOM 823 C C . SER A 1 103 ? 8.742 -2.875 -22.112 1.00 63.03 103 SER A C 1
ATOM 825 O O . SER A 1 103 ? 8.451 -3.533 -23.097 1.00 63.03 103 SER A O 1
ATOM 827 N N . ALA A 1 104 ? 9.246 -3.468 -21.018 1.00 66.50 104 ALA A N 1
ATOM 828 C CA . ALA A 1 104 ? 9.653 -4.868 -20.909 1.00 66.50 104 ALA A CA 1
ATOM 829 C C . ALA A 1 104 ? 8.616 -5.941 -21.327 1.00 66.50 104 ALA A C 1
ATOM 831 O O . ALA A 1 104 ? 9.027 -6.903 -21.970 1.00 66.50 104 ALA A O 1
ATOM 832 N N . PRO A 1 105 ? 7.304 -5.875 -21.027 1.00 64.75 105 PRO A N 1
ATOM 833 C CA . PRO A 1 105 ? 6.329 -6.864 -21.506 1.00 64.75 105 PRO A CA 1
ATOM 834 C C . PRO A 1 105 ? 5.975 -6.666 -22.973 1.00 64.75 105 PRO A C 1
ATOM 836 O O . PRO A 1 105 ? 5.809 -7.651 -23.686 1.00 64.75 105 PRO A O 1
ATOM 839 N N . VAL A 1 106 ? 5.952 -5.415 -23.438 1.00 65.44 106 VAL A N 1
ATOM 840 C CA . VAL A 1 106 ? 5.891 -5.080 -24.865 1.00 65.44 106 VAL A CA 1
ATOM 841 C C . VAL A 1 106 ? 7.124 -5.651 -25.568 1.00 65.44 106 VAL A C 1
ATOM 843 O O . VAL A 1 106 ? 6.982 -6.407 -26.516 1.00 65.44 106 VAL A O 1
ATOM 846 N N . GLU A 1 107 ? 8.331 -5.426 -25.059 1.00 70.25 107 GLU A N 1
ATOM 847 C CA . GLU A 1 107 ? 9.562 -5.979 -25.621 1.00 70.25 107 GLU A CA 1
ATOM 848 C C . GLU A 1 107 ? 9.630 -7.500 -25.513 1.00 70.25 107 GLU A C 1
ATOM 850 O O . GLU A 1 107 ? 10.104 -8.135 -26.443 1.00 70.25 107 GLU A O 1
ATOM 855 N N . ARG A 1 108 ? 9.113 -8.131 -24.453 1.00 74.56 108 ARG A N 1
ATOM 856 C CA . ARG A 1 108 ? 9.013 -9.597 -24.359 1.00 74.56 108 ARG A CA 1
ATOM 857 C C . ARG A 1 108 ? 8.032 -10.147 -25.392 1.00 74.56 108 ARG A C 1
ATOM 859 O O . ARG A 1 108 ? 8.335 -11.155 -26.029 1.00 74.56 108 ARG A O 1
ATOM 866 N N . LEU A 1 109 ? 6.904 -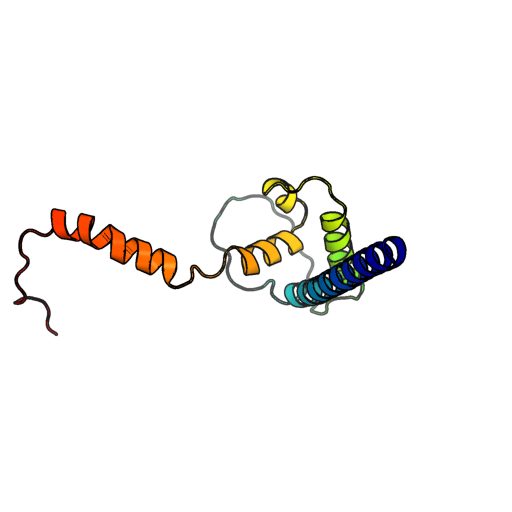9.470 -25.599 1.00 72.88 109 LEU A N 1
ATOM 867 C CA . LEU A 1 109 ? 5.921 -9.814 -26.622 1.00 72.88 109 LEU A CA 1
ATOM 868 C C . LEU A 1 109 ? 6.481 -9.603 -28.033 1.00 72.88 109 LEU A C 1
ATOM 870 O O . LEU A 1 109 ? 6.304 -10.468 -28.876 1.00 72.88 109 LEU A O 1
ATOM 874 N N . PHE A 1 110 ? 7.211 -8.520 -28.298 1.00 66.56 110 PHE A N 1
ATOM 875 C CA . PHE A 1 110 ? 7.827 -8.257 -29.603 1.00 66.56 110 PHE A CA 1
ATOM 876 C C . PHE A 1 110 ? 9.135 -9.033 -29.826 1.00 66.56 110 PHE A C 1
ATOM 878 O O . PHE A 1 110 ? 9.501 -9.286 -30.969 1.00 66.56 110 PHE A O 1
ATOM 885 N N . SER A 1 111 ? 9.835 -9.457 -28.775 1.00 70.31 111 SER A N 1
ATOM 886 C CA . SER A 1 111 ? 11.043 -10.287 -28.860 1.00 70.31 111 SER A CA 1
ATOM 887 C C . SER A 1 111 ? 10.682 -11.759 -29.069 1.00 70.31 111 SER A C 1
ATOM 889 O O . SER A 1 111 ? 11.137 -12.367 -30.034 1.00 70.31 111 SER A O 1
ATOM 891 N N . GLY A 1 112 ? 9.783 -12.314 -28.246 1.00 68.94 112 GLY A N 1
ATOM 892 C CA . GLY A 1 112 ? 9.280 -13.685 -28.403 1.00 68.94 112 GLY A CA 1
ATOM 893 C C . GLY A 1 112 ? 8.253 -13.833 -29.531 1.00 68.94 112 GLY A C 1
ATOM 894 O O . GLY A 1 112 ? 8.220 -14.845 -30.230 1.00 68.94 112 GLY A O 1
ATOM 895 N N . GLY A 1 113 ? 7.455 -12.794 -29.780 1.00 63.75 113 GLY A N 1
ATOM 896 C CA . GLY A 1 113 ? 6.465 -12.757 -30.854 1.00 63.75 113 GLY A CA 1
ATOM 897 C C . GLY A 1 113 ? 7.077 -12.714 -32.247 1.00 63.75 113 GLY A C 1
ATOM 898 O O . GLY A 1 113 ? 6.410 -13.125 -33.183 1.00 63.75 113 GLY A O 1
ATOM 899 N N . LYS A 1 114 ? 8.354 -12.335 -32.420 1.00 64.31 114 LYS A N 1
ATOM 900 C CA . LYS A 1 114 ? 9.053 -12.492 -33.712 1.00 64.31 114 LYS A CA 1
ATOM 901 C C . LYS A 1 114 ? 9.039 -13.938 -34.206 1.00 64.31 114 LYS A C 1
ATOM 903 O O . LYS A 1 114 ? 8.943 -14.143 -35.410 1.00 64.31 114 LYS A O 1
ATOM 908 N N . LEU A 1 115 ? 9.096 -14.922 -33.305 1.00 65.56 115 LEU A N 1
ATOM 909 C CA . LEU A 1 115 ? 9.057 -16.344 -33.653 1.00 65.56 115 LEU A CA 1
ATOM 910 C C . LEU A 1 115 ? 7.640 -16.782 -34.062 1.00 65.56 115 LEU A C 1
ATOM 912 O O . LEU A 1 115 ? 7.459 -17.423 -35.092 1.00 65.56 115 LEU A O 1
ATOM 916 N N . ILE A 1 116 ? 6.629 -16.366 -33.293 1.00 64.81 116 ILE A N 1
ATOM 917 C CA . ILE A 1 116 ? 5.210 -16.702 -33.508 1.00 64.81 116 ILE A CA 1
ATOM 918 C C . ILE A 1 116 ? 4.659 -16.005 -34.767 1.00 64.81 116 ILE A C 1
ATOM 920 O O . ILE A 1 116 ? 3.965 -16.619 -35.579 1.00 64.81 116 ILE A O 1
ATOM 924 N N . LEU A 1 117 ? 5.024 -14.736 -34.964 1.00 59.34 117 LEU A N 1
ATOM 925 C CA . LEU A 1 117 ? 4.668 -13.922 -36.127 1.00 59.34 117 LEU A CA 1
ATOM 926 C C . LEU A 1 117 ? 5.527 -14.241 -37.361 1.00 59.34 117 LEU A C 1
ATOM 928 O O . LEU A 1 117 ? 5.105 -13.914 -38.463 1.00 59.34 117 LEU A O 1
ATOM 932 N N . SER A 1 118 ? 6.706 -14.866 -37.219 1.00 58.66 118 SER A N 1
ATOM 933 C CA . SER A 1 118 ? 7.466 -15.383 -38.376 1.00 58.66 118 SER A CA 1
ATOM 934 C C . SER A 1 118 ? 6.943 -16.733 -38.845 1.00 58.66 118 SER A C 1
ATOM 936 O O . SER A 1 118 ? 6.853 -16.956 -40.046 1.00 58.66 118 SER A O 1
ATOM 938 N N . ALA A 1 119 ? 6.565 -17.627 -37.925 1.00 61.84 119 ALA A N 1
ATOM 939 C CA . ALA A 1 119 ? 6.106 -18.972 -38.275 1.00 61.84 119 ALA A CA 1
ATOM 940 C C . ALA A 1 119 ? 4.754 -18.981 -39.016 1.00 61.84 119 ALA A C 1
ATOM 942 O O . ALA A 1 119 ? 4.496 -19.880 -39.810 1.00 61.84 119 ALA A O 1
ATOM 943 N N . THR A 1 120 ? 3.901 -17.976 -38.789 1.00 58.66 120 THR A N 1
ATOM 944 C CA . THR A 1 120 ? 2.560 -17.870 -39.402 1.00 58.66 120 THR A CA 1
ATOM 945 C C . THR A 1 120 ? 2.490 -16.916 -40.599 1.00 58.66 120 THR A C 1
ATOM 947 O O . THR A 1 120 ? 1.460 -16.842 -41.270 1.00 58.66 120 THR A O 1
ATOM 9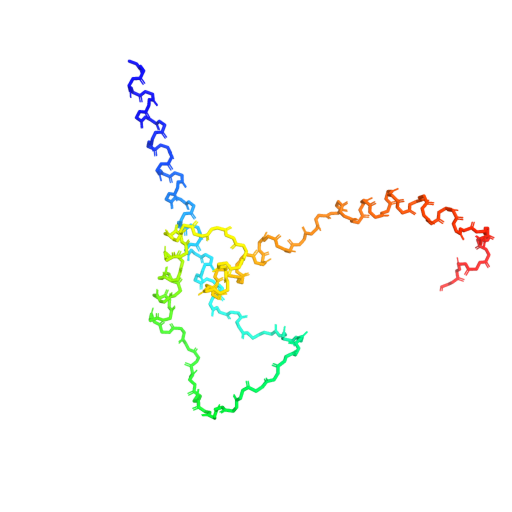50 N N . ARG A 1 121 ? 3.577 -16.206 -40.930 1.00 56.19 121 ARG A N 1
ATOM 951 C CA . ARG A 1 121 ? 3.600 -15.235 -42.032 1.00 56.19 121 ARG A CA 1
ATOM 952 C C . ARG A 1 121 ? 4.115 -15.893 -43.303 1.00 56.19 121 ARG A C 1
ATOM 954 O O . ARG A 1 121 ? 5.259 -15.709 -43.713 1.00 56.19 121 ARG A O 1
ATOM 961 N N . ASN A 1 122 ? 3.228 -16.629 -43.965 1.00 59.28 122 ASN A N 1
ATOM 962 C CA . ASN A 1 122 ? 3.393 -16.905 -45.384 1.00 59.28 122 ASN A CA 1
ATOM 963 C C . ASN A 1 122 ? 3.374 -15.556 -46.131 1.00 59.28 122 ASN A C 1
ATOM 965 O O . ASN A 1 122 ? 2.322 -14.952 -46.305 1.00 59.28 122 ASN A O 1
ATOM 969 N N . ARG A 1 123 ? 4.572 -15.042 -46.436 1.00 61.16 123 ARG A N 1
ATOM 970 C CA . ARG A 1 123 ? 4.926 -13.974 -47.392 1.00 61.16 123 ARG A CA 1
ATOM 971 C C . ARG A 1 123 ? 3.777 -13.040 -47.812 1.00 61.16 123 ARG A C 1
ATOM 973 O O . ARG A 1 123 ? 3.353 -13.058 -48.963 1.00 61.16 123 ARG A O 1
ATOM 980 N N . LEU A 1 124 ? 3.339 -12.156 -46.916 1.00 61.91 124 LEU A N 1
ATOM 981 C CA . LEU A 1 124 ? 2.644 -10.942 -47.348 1.00 61.91 124 LEU A CA 1
ATOM 982 C C . LEU A 1 124 ? 3.702 -9.976 -47.882 1.00 61.91 124 LEU A C 1
ATOM 984 O O . LEU A 1 124 ? 4.478 -9.408 -47.115 1.00 61.91 124 LEU A O 1
ATOM 988 N N . THR A 1 125 ? 3.782 -9.883 -49.206 1.00 64.25 125 THR A N 1
ATOM 989 C CA . THR A 1 125 ? 4.638 -8.941 -49.927 1.00 64.25 125 THR A CA 1
ATOM 990 C C . THR A 1 125 ? 4.169 -7.508 -49.703 1.00 64.25 125 THR A C 1
ATOM 992 O O . THR A 1 125 ? 2.973 -7.247 -49.607 1.00 64.25 125 THR A O 1
ATOM 995 N N . ASP A 1 126 ? 5.128 -6.585 -49.671 1.00 61.94 126 ASP A N 1
ATOM 996 C CA . ASP A 1 126 ? 5.011 -5.172 -49.271 1.00 61.94 126 ASP A CA 1
ATOM 997 C C . ASP A 1 126 ? 4.044 -4.315 -50.122 1.00 61.94 126 ASP A C 1
ATOM 999 O O . ASP A 1 126 ? 3.838 -3.134 -49.873 1.00 61.94 126 ASP A O 1
ATOM 1003 N N . SER A 1 127 ? 3.394 -4.896 -51.134 1.00 58.62 127 SER A N 1
ATOM 1004 C CA . SER A 1 127 ? 2.550 -4.169 -52.090 1.00 58.62 127 SER A CA 1
ATOM 1005 C C . SER A 1 127 ? 1.161 -3.788 -51.561 1.00 58.62 127 SER A C 1
ATOM 1007 O O . SER A 1 127 ? 0.298 -3.402 -52.352 1.00 58.62 127 SER A O 1
ATOM 1009 N N . HIS A 1 128 ? 0.889 -3.956 -50.265 1.00 59.09 128 HIS A N 1
ATOM 1010 C CA . HIS A 1 128 ? -0.430 -3.664 -49.694 1.00 59.09 128 HIS A CA 1
ATOM 1011 C C . HIS A 1 128 ? -0.422 -2.827 -48.417 1.00 59.09 128 HIS A C 1
ATOM 1013 O O . HIS A 1 128 ? -1.485 -2.581 -47.855 1.00 59.09 128 HIS A O 1
ATOM 1019 N N . TYR A 1 129 ? 0.739 -2.330 -47.985 1.00 57.97 129 TYR A N 1
ATOM 1020 C CA . TYR A 1 129 ? 0.798 -1.321 -46.930 1.00 57.97 129 TYR A CA 1
ATOM 1021 C C . TYR A 1 129 ? 1.279 0.016 -47.492 1.00 57.97 129 TYR A C 1
ATOM 1023 O O . TYR A 1 129 ? 2.450 0.369 -47.430 1.00 57.97 129 TYR A O 1
ATOM 1031 N N . SER A 1 130 ? 0.338 0.765 -48.067 1.00 44.41 130 SER A N 1
ATOM 1032 C CA . SER A 1 130 ? 0.359 2.235 -48.089 1.00 44.41 130 SER A CA 1
ATOM 1033 C C . SER A 1 130 ? -0.983 2.790 -48.580 1.00 44.41 130 SER A C 1
ATOM 1035 O O . SER A 1 130 ? -1.300 2.714 -49.765 1.00 44.41 130 SER A O 1
ATOM 1037 N N . LYS A 1 131 ? -1.765 3.386 -47.673 1.00 52.16 131 LYS A N 1
ATOM 1038 C CA . LYS A 1 131 ? -1.834 4.846 -47.504 1.00 52.16 131 LYS A CA 1
ATOM 1039 C C . LYS A 1 131 ? -2.442 5.196 -46.149 1.00 52.16 131 LYS A C 1
ATOM 1041 O O . LYS A 1 131 ? -3.392 4.494 -45.745 1.00 52.16 131 LYS A O 1
#

Foldseek 3Di:
DVVVVVVVVVVVVVVVVVVVLVVVLVVLQVLVPPPDDDDDDDDDDDDDDDDDDDDDPDVVNSVVSSVLVVVVVPDPDPDPVVCVVRVSVNVVCCVPVVPDDDCVVVCVCVVVVCVVVVVPDPDPDPPPDDD

Secondary structure (DSSP, 8-state):
-HHHHHHHHHHHHHHHHHHHHHHHHHHHHHHTT---S-----------------S---HHHHHHHHHHHHHHHH-S--SGGGGGG-HHHHHHHHHHHTS---HHHHHHHHHHHHHHHHHT-----STT---